Protein AF-A0A7S6MQH7-F1 (afdb_monomer_lite)

Secondary structure (DSSP, 8-state):
-EEEEEEETTTEEEEEEEEEEETTTTEEEEEEEEE------SS-SEEEEETTEEEEEEEEEEETTTEEEEEEEEE-SSS-EEEEEEEEEEEETT--EEE-SEEEETTEE-TTSSEEEEEEPTT--EEEEEEE-S--TT--SEEEEEEEEEETTEEEE--EEEE--

pLDDT: mean 88.02, std 10.54, range [53.62, 97.88]

Structure (mmCIF, N/CA/C/O backbone):
data_AF-A0A7S6MQH7-F1
#
_entry.id   AF-A0A7S6MQH7-F1
#
loop_
_atom_site.group_PDB
_atom_site.id
_atom_site.type_symbol
_atom_site.label_atom_id
_atom_site.label_alt_id
_atom_site.label_comp_id
_atom_site.label_asym_id
_atom_site.label_entity_id
_atom_site.label_seq_id
_atom_site.pdbx_PDB_ins_code
_atom_site.Cartn_x
_atom_site.Cartn_y
_atom_site.Cartn_z
_atom_site.occupancy
_atom_site.B_iso_or_equiv
_atom_site.auth_seq_id
_atom_site.auth_comp_id
_atom_site.auth_asym_id
_atom_site.auth_atom_id
_atom_site.pdbx_PDB_model_num
ATOM 1 N N . MET A 1 1 ? -0.102 -5.856 31.147 1.00 71.25 1 MET A N 1
ATOM 2 C CA . MET A 1 1 ? 0.873 -6.746 30.471 1.00 71.25 1 MET A CA 1
ATOM 3 C C . MET A 1 1 ? 0.626 -6.631 28.983 1.00 71.25 1 MET A C 1
ATOM 5 O O . MET A 1 1 ? -0.539 -6.685 28.615 1.00 71.25 1 MET A O 1
ATOM 9 N N . VAL A 1 2 ? 1.661 -6.436 28.166 1.00 70.75 2 VAL A N 1
ATOM 10 C CA . VAL A 1 2 ? 1.528 -6.413 26.699 1.00 70.75 2 VAL A CA 1
ATOM 11 C C . VAL A 1 2 ? 2.022 -7.749 26.163 1.00 70.75 2 VAL A C 1
ATOM 13 O O . VAL A 1 2 ? 3.112 -8.182 26.538 1.00 70.75 2 VAL A O 1
ATOM 16 N N . ILE A 1 3 ? 1.214 -8.410 25.339 1.00 76.31 3 ILE A N 1
ATOM 17 C CA . ILE A 1 3 ? 1.585 -9.647 24.652 1.00 76.31 3 ILE A CA 1
ATOM 18 C C . ILE A 1 3 ? 1.706 -9.324 23.157 1.00 76.31 3 ILE A C 1
ATOM 20 O O . ILE A 1 3 ? 0.710 -8.882 22.581 1.00 76.31 3 ILE A O 1
ATOM 24 N N . PRO A 1 4 ? 2.886 -9.495 22.538 1.00 63.34 4 PRO A N 1
ATOM 25 C CA . PRO A 1 4 ? 3.040 -9.346 21.096 1.00 63.34 4 PRO A CA 1
ATOM 26 C C . PRO A 1 4 ? 2.543 -10.595 20.353 1.00 63.34 4 PRO A C 1
ATOM 28 O O . PRO A 1 4 ? 2.566 -11.692 20.912 1.00 63.34 4 PRO A O 1
ATOM 31 N N . ASP A 1 5 ? 2.138 -10.431 19.093 1.00 65.62 5 ASP A N 1
ATOM 32 C CA . ASP A 1 5 ? 1.792 -11.518 18.163 1.00 65.62 5 ASP A CA 1
ATOM 33 C C . ASP A 1 5 ? 0.766 -12.524 18.716 1.00 65.62 5 ASP A C 1
ATOM 35 O O . ASP A 1 5 ? 1.011 -13.728 18.832 1.00 65.62 5 ASP A O 1
ATOM 39 N N . VAL A 1 6 ? -0.422 -12.026 19.054 1.00 69.94 6 VAL A N 1
ATOM 40 C CA . VAL A 1 6 ? -1.488 -12.830 19.657 1.00 69.94 6 VAL A CA 1
ATOM 41 C C . VAL A 1 6 ? -2.468 -13.298 18.591 1.00 69.94 6 VAL A C 1
ATOM 43 O O . VAL A 1 6 ? -3.125 -12.483 17.954 1.00 69.94 6 VAL A O 1
ATOM 46 N N . SER A 1 7 ? -2.633 -14.612 18.443 1.00 71.69 7 SER A N 1
ATOM 47 C CA . SER A 1 7 ? -3.770 -15.184 17.718 1.00 71.69 7 SER A CA 1
ATOM 48 C C . SER A 1 7 ? -4.877 -15.519 18.715 1.00 71.69 7 SER A C 1
ATOM 50 O O . SER A 1 7 ? -4.707 -16.367 19.592 1.00 71.69 7 SER A O 1
ATOM 52 N N . VAL A 1 8 ? -6.001 -14.821 18.610 1.00 67.44 8 VAL A N 1
ATOM 53 C CA . VAL A 1 8 ? -7.255 -15.172 19.276 1.00 67.44 8 VAL A CA 1
ATOM 54 C C . VAL A 1 8 ? -8.004 -16.089 18.320 1.00 67.44 8 VAL A C 1
ATOM 56 O O . VAL A 1 8 ? -7.981 -15.831 17.127 1.00 67.44 8 VAL A O 1
ATOM 59 N N . ASP A 1 9 ? -8.598 -17.177 18.822 1.00 67.81 9 ASP A N 1
ATOM 60 C CA . ASP A 1 9 ? -9.430 -18.147 18.076 1.00 67.81 9 ASP A CA 1
ATOM 61 C C . ASP A 1 9 ? -8.802 -18.865 16.857 1.00 67.81 9 ASP A C 1
ATOM 63 O O . ASP A 1 9 ? -9.440 -19.733 16.262 1.00 67.81 9 ASP A O 1
ATOM 67 N N . GLY A 1 10 ? -7.541 -18.576 16.527 1.00 58.47 10 GLY A N 1
ATOM 68 C CA . GLY A 1 10 ? -6.834 -19.143 15.377 1.00 58.47 10 GLY A CA 1
ATOM 69 C C . GLY A 1 10 ? -7.092 -18.410 14.057 1.00 58.47 10 GLY A C 1
ATOM 70 O O . GLY A 1 10 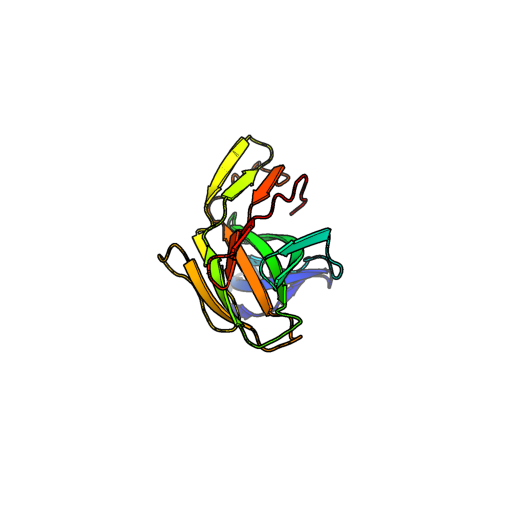? -6.473 -18.760 13.052 1.00 58.47 10 GLY A O 1
ATOM 71 N N . THR A 1 11 ? -7.964 -17.397 14.039 1.00 53.62 11 THR A N 1
ATOM 72 C CA . THR A 1 11 ? -8.271 -16.588 12.848 1.00 53.62 11 THR A CA 1
ATOM 73 C C . THR A 1 11 ? -8.060 -15.094 13.074 1.00 53.62 11 THR A C 1
ATOM 75 O O . THR A 1 11 ? -7.663 -14.391 12.144 1.00 53.62 11 THR A O 1
ATOM 78 N N . THR A 1 12 ? -8.225 -14.611 14.306 1.00 61.62 12 THR A N 1
ATOM 79 C CA . THR A 1 12 ? -8.053 -13.196 14.643 1.00 61.62 12 THR A CA 1
ATOM 80 C C . THR A 1 12 ? -6.640 -12.938 15.161 1.00 61.62 12 THR A C 1
ATOM 82 O O . THR A 1 12 ? -6.280 -13.375 16.251 1.00 61.62 12 THR A O 1
ATOM 85 N N . ASN A 1 13 ? -5.816 -12.211 14.407 1.00 70.75 13 ASN A N 1
ATOM 86 C CA . ASN A 1 13 ? -4.435 -11.925 14.803 1.00 70.75 13 ASN A CA 1
ATOM 87 C C . ASN A 1 13 ? -4.275 -10.476 15.264 1.00 70.75 13 ASN A C 1
ATOM 89 O O . ASN A 1 13 ? -4.754 -9.553 14.611 1.00 70.75 13 ASN A O 1
ATOM 93 N N . TYR A 1 14 ? -3.540 -10.283 16.352 1.00 71.50 14 TYR A N 1
ATOM 94 C CA . TYR A 1 14 ? -3.186 -8.997 16.934 1.00 71.50 14 TYR A CA 1
ATOM 95 C C . TYR A 1 14 ? -1.666 -8.851 16.974 1.00 71.50 14 TYR A C 1
ATOM 97 O O . TYR A 1 14 ? -0.953 -9.765 17.382 1.00 71.50 14 TYR A O 1
ATOM 105 N N . GLU A 1 15 ? -1.165 -7.702 16.536 1.00 71.50 15 GLU A N 1
ATOM 106 C CA . GLU A 1 15 ? 0.237 -7.321 16.669 1.00 71.50 15 GLU A CA 1
ATOM 107 C C . GLU A 1 15 ? 0.595 -7.149 18.145 1.00 71.50 15 GLU A C 1
ATOM 109 O O . GLU A 1 15 ? 1.647 -7.604 18.594 1.00 71.50 15 GLU A O 1
ATOM 114 N N . SER A 1 16 ? -0.320 -6.570 18.927 1.00 73.12 16 SER A N 1
ATOM 115 C CA . SER A 1 16 ? -0.183 -6.490 20.375 1.00 73.12 16 SER A CA 1
ATOM 116 C C . SER A 1 16 ? -1.538 -6.526 21.079 1.00 73.12 16 SER A C 1
ATOM 118 O O . SER A 1 16 ? -2.541 -6.042 20.556 1.00 73.12 16 SER A O 1
ATOM 120 N N . VAL A 1 17 ? -1.576 -7.106 22.279 1.00 77.50 17 VAL A N 1
ATOM 121 C CA . VAL A 1 17 ? -2.739 -7.067 23.176 1.00 77.50 17 VAL A CA 1
ATOM 122 C C . VAL A 1 17 ? -2.284 -6.617 24.555 1.00 77.50 17 VAL A C 1
ATOM 124 O O . VAL A 1 17 ? -1.418 -7.241 25.175 1.00 77.50 17 VAL A O 1
ATOM 127 N N . THR A 1 18 ? -2.893 -5.553 25.067 1.00 82.38 18 THR A N 1
ATOM 128 C CA . THR A 1 18 ? -2.700 -5.085 26.437 1.00 82.38 18 THR A CA 1
ATOM 129 C C . THR A 1 18 ? -3.784 -5.670 27.329 1.00 82.38 18 THR A C 1
ATOM 131 O O . THR A 1 18 ? -4.970 -5.402 27.158 1.00 82.38 18 THR A O 1
ATOM 134 N N . LEU A 1 19 ? -3.372 -6.450 28.327 1.00 85.56 19 LEU A N 1
ATOM 135 C CA . LEU A 1 19 ? -4.261 -7.065 29.311 1.00 85.56 19 LEU A CA 1
ATOM 136 C C . LEU A 1 19 ? -4.138 -6.398 30.685 1.00 85.56 19 LEU A C 1
ATOM 138 O O . LEU A 1 19 ? -3.028 -6.087 31.145 1.00 85.56 19 LEU A O 1
ATOM 142 N N . GLN A 1 20 ? -5.274 -6.275 31.370 1.00 89.19 20 GLN A N 1
ATOM 143 C CA . GLN A 1 20 ? -5.383 -5.920 32.783 1.00 89.19 20 GLN A CA 1
ATOM 144 C C . GLN A 1 20 ? -5.872 -7.121 33.587 1.00 89.19 20 GLN A C 1
ATOM 146 O O . GLN A 1 20 ? -6.887 -7.722 33.252 1.00 89.19 20 GLN A O 1
ATOM 151 N N . LEU A 1 21 ? -5.168 -7.455 34.669 1.00 88.00 21 LEU A N 1
ATOM 152 C CA . LEU A 1 21 ? -5.648 -8.425 35.649 1.00 88.00 21 LEU A CA 1
ATOM 153 C C . LEU A 1 21 ? -6.499 -7.700 36.692 1.00 88.00 21 LEU A C 1
ATOM 155 O O . LEU A 1 21 ? -6.000 -6.832 37.411 1.00 88.00 21 LEU A O 1
ATOM 159 N N . ASN A 1 22 ? -7.764 -8.084 36.810 1.00 86.88 22 ASN A N 1
ATOM 160 C CA . ASN A 1 22 ? -8.588 -7.700 37.942 1.00 86.88 22 ASN A CA 1
ATOM 161 C C . ASN A 1 22 ? -8.266 -8.621 39.126 1.00 86.88 22 ASN A C 1
ATOM 163 O O . ASN A 1 22 ? -8.677 -9.778 39.163 1.00 86.88 22 ASN A O 1
ATOM 167 N N . LEU A 1 23 ? -7.535 -8.100 40.112 1.00 86.44 23 LEU A N 1
ATOM 168 C CA . LEU A 1 23 ? -7.111 -8.866 41.290 1.00 86.44 23 LEU A CA 1
ATOM 169 C C . LEU A 1 23 ? -8.274 -9.296 42.197 1.00 86.44 23 LEU A C 1
ATOM 171 O O . LEU A 1 23 ? -8.121 -10.251 42.951 1.00 86.44 23 LEU A O 1
ATOM 175 N N . ALA A 1 24 ? -9.426 -8.623 42.130 1.00 88.56 24 ALA A N 1
ATOM 176 C CA . ALA A 1 24 ? -10.589 -8.976 42.939 1.00 88.56 24 ALA A CA 1
ATOM 177 C C . ALA A 1 24 ? -11.335 -10.197 42.382 1.00 88.56 24 ALA A C 1
ATOM 179 O O . ALA A 1 24 ? -11.910 -10.966 43.146 1.00 88.56 24 ALA A O 1
ATOM 180 N N . THR A 1 25 ? -11.331 -10.378 41.059 1.00 91.31 25 THR A N 1
ATOM 181 C CA . THR A 1 25 ? -12.062 -11.466 40.388 1.00 91.31 25 THR A CA 1
ATOM 182 C C . THR A 1 25 ? -11.153 -12.540 39.798 1.00 91.31 25 THR A C 1
ATOM 184 O O . THR A 1 25 ? -11.639 -13.589 39.389 1.00 91.31 25 THR A O 1
ATOM 187 N N . GLY A 1 26 ? -9.845 -12.285 39.717 1.00 86.56 26 GLY A N 1
ATOM 188 C CA . GLY A 1 26 ? -8.890 -13.147 39.020 1.00 86.56 26 GLY A CA 1
ATOM 189 C C . GLY A 1 26 ? -9.068 -13.161 37.498 1.00 86.56 26 GLY A C 1
ATOM 190 O O . GLY A 1 26 ? -8.450 -13.982 36.825 1.00 86.56 26 GLY A O 1
ATOM 191 N N . ALA A 1 27 ? -9.908 -12.282 36.944 1.00 88.44 27 ALA A N 1
ATOM 192 C CA . ALA A 1 27 ? -10.194 -12.231 35.515 1.00 88.44 27 ALA A CA 1
ATOM 193 C C . ALA A 1 27 ? -9.245 -11.273 34.781 1.00 88.44 27 ALA A C 1
ATOM 195 O O . ALA A 1 27 ? -8.914 -10.200 35.291 1.00 88.44 27 ALA A O 1
ATOM 196 N N . PHE A 1 28 ? -8.859 -11.635 33.558 1.00 84.56 28 PHE A N 1
ATOM 197 C CA . PHE A 1 28 ? -8.179 -10.729 32.634 1.00 84.56 28 PHE A CA 1
ATOM 198 C C . PHE A 1 28 ? -9.200 -9.994 31.762 1.00 84.56 28 PHE A C 1
ATOM 200 O O . PHE A 1 28 ? -10.138 -10.607 31.254 1.00 84.56 28 PHE A O 1
ATOM 207 N N . SER A 1 29 ? -8.993 -8.697 31.551 1.00 86.25 29 SER A N 1
ATOM 208 C CA . SER A 1 29 ? -9.699 -7.899 30.547 1.00 86.25 29 SER A CA 1
ATOM 209 C C . SER A 1 29 ? -8.718 -7.343 29.522 1.00 86.25 29 SER A C 1
ATOM 211 O O . SER A 1 29 ? -7.574 -7.019 29.851 1.00 86.25 29 SER A O 1
ATOM 213 N N . ILE A 1 30 ? -9.172 -7.220 28.277 1.00 83.75 30 ILE A N 1
ATOM 214 C CA . ILE A 1 30 ? -8.433 -6.525 27.223 1.00 83.75 30 ILE A CA 1
ATOM 215 C C . ILE A 1 30 ? -8.620 -5.024 27.452 1.00 83.75 30 ILE A C 1
ATOM 217 O O . ILE A 1 30 ? -9.748 -4.538 27.477 1.00 83.75 30 ILE A O 1
ATOM 221 N N . LEU A 1 31 ? -7.517 -4.316 27.678 1.00 80.50 31 LEU A N 1
ATOM 222 C CA . LEU A 1 31 ? -7.474 -2.853 27.726 1.00 80.50 31 LEU A CA 1
ATOM 223 C C . LEU A 1 31 ? -7.387 -2.272 26.321 1.00 80.50 31 LEU A C 1
ATOM 225 O O . LEU A 1 31 ? -8.052 -1.290 26.021 1.00 80.50 31 LEU A O 1
ATOM 229 N N . ASP A 1 32 ? -6.537 -2.881 25.500 1.00 72.62 32 ASP A N 1
ATOM 230 C CA . ASP A 1 32 ? -6.263 -2.448 24.140 1.00 72.62 32 ASP A CA 1
ATOM 231 C C . ASP A 1 32 ? -5.784 -3.640 23.309 1.00 72.62 32 ASP A C 1
ATOM 233 O O . ASP A 1 32 ? -5.190 -4.579 23.850 1.00 72.62 32 ASP A O 1
ATOM 237 N N . ALA A 1 33 ? -6.054 -3.618 22.012 1.00 69.19 33 ALA A N 1
ATOM 238 C CA . ALA A 1 33 ? -5.614 -4.651 21.092 1.00 69.19 33 ALA A CA 1
ATOM 239 C C . ALA A 1 33 ? -5.395 -4.046 19.706 1.00 69.19 33 ALA A C 1
ATOM 241 O O . ALA A 1 33 ? -6.319 -3.503 19.106 1.00 69.19 33 ALA A O 1
ATOM 242 N N . THR A 1 34 ? -4.179 -4.183 19.185 1.00 65.56 34 THR A N 1
ATOM 243 C CA . THR A 1 34 ? -3.799 -3.746 17.841 1.00 65.56 34 THR A CA 1
ATOM 244 C C . THR A 1 34 ? -3.934 -4.939 16.900 1.00 65.56 34 THR A C 1
ATOM 246 O O . THR A 1 34 ? -3.134 -5.867 17.017 1.00 65.56 34 THR A O 1
ATOM 249 N N . PRO A 1 35 ? -4.940 -5.000 16.009 1.00 65.12 35 PRO A N 1
ATOM 250 C CA . PRO A 1 35 ? -5.029 -6.033 14.985 1.00 65.12 35 PRO A CA 1
ATOM 251 C C . PRO A 1 35 ? -3.744 -6.078 14.167 1.00 65.12 35 PRO A C 1
ATOM 253 O O . PRO A 1 35 ? -3.191 -5.042 13.806 1.00 65.12 35 PRO A O 1
ATOM 256 N N . LYS A 1 36 ? -3.270 -7.286 13.885 1.00 62.69 36 LYS A N 1
ATOM 257 C CA . LYS A 1 36 ? -2.126 -7.510 13.013 1.00 62.69 36 LYS A CA 1
ATOM 258 C C . LYS A 1 36 ? -2.597 -7.337 11.573 1.00 62.69 36 LYS A C 1
ATOM 260 O O . LYS A 1 36 ? -3.597 -7.951 11.200 1.00 62.69 36 LYS A O 1
ATOM 265 N N . ASP A 1 37 ? -1.853 -6.585 10.762 1.00 62.16 37 ASP A N 1
ATOM 266 C CA . ASP A 1 37 ? -2.024 -6.507 9.301 1.00 62.16 37 ASP A CA 1
ATOM 267 C C . ASP A 1 37 ? -1.992 -7.927 8.693 1.00 62.16 37 ASP A C 1
ATOM 269 O O . ASP A 1 37 ? -0.915 -8.454 8.407 1.00 62.16 37 ASP A O 1
ATOM 273 N N . THR A 1 38 ? -3.131 -8.618 8.562 1.00 57.94 38 THR A N 1
ATOM 274 C CA . THR A 1 38 ? -3.120 -10.079 8.305 1.00 57.94 38 THR A CA 1
ATOM 275 C C . THR A 1 38 ? -3.950 -10.587 7.139 1.00 57.94 38 THR A C 1
ATOM 277 O O . THR A 1 38 ? -4.111 -11.797 7.012 1.00 57.94 38 THR A O 1
ATOM 280 N N . SER A 1 39 ? -4.390 -9.751 6.200 1.00 68.06 39 SER A N 1
ATOM 281 C CA . SER A 1 39 ? -5.030 -10.305 4.993 1.00 68.06 39 SER A CA 1
ATOM 282 C C . SER A 1 39 ? -4.735 -9.554 3.702 1.00 68.06 39 SER A C 1
ATOM 284 O O . SER A 1 39 ? -5.610 -9.347 2.868 1.00 68.06 39 SER A O 1
ATOM 286 N N . PHE A 1 40 ? -3.463 -9.225 3.463 1.00 86.81 40 PHE A N 1
ATOM 287 C CA . PHE A 1 40 ? -3.068 -8.934 2.086 1.00 86.81 40 PHE A CA 1
ATOM 288 C C . PHE A 1 40 ? -3.225 -10.188 1.226 1.00 86.81 40 PHE A C 1
ATOM 290 O O . PHE A 1 40 ? -2.852 -11.295 1.623 1.00 86.81 40 PHE A O 1
ATOM 297 N N . SER A 1 41 ? -3.764 -10.006 0.027 1.00 87.81 41 SER A N 1
ATOM 298 C CA . SER A 1 41 ? -3.943 -11.082 -0.934 1.00 87.81 41 SER A CA 1
ATOM 299 C C . SER A 1 41 ? -2.587 -11.722 -1.275 1.00 87.81 41 SER A C 1
ATOM 301 O O . SER A 1 41 ? -1.631 -11.006 -1.599 1.00 87.81 41 SER A O 1
ATOM 303 N N . PRO A 1 42 ? -2.470 -13.066 -1.273 1.00 86.75 42 PRO A N 1
ATOM 304 C CA . PRO A 1 42 ? -1.232 -13.744 -1.663 1.00 86.75 42 PRO A CA 1
ATOM 305 C C . PRO A 1 42 ? -0.917 -13.541 -3.153 1.00 86.75 42 PRO A C 1
ATOM 307 O O . PRO A 1 42 ? 0.239 -13.626 -3.568 1.00 86.75 42 PRO A O 1
ATOM 310 N N . THR A 1 43 ? -1.937 -13.235 -3.956 1.00 91.31 43 THR A N 1
ATOM 311 C CA . THR A 1 43 ? -1.833 -12.913 -5.381 1.00 91.31 43 THR A CA 1
ATOM 312 C C . THR A 1 43 ? -2.005 -11.418 -5.622 1.00 91.31 43 THR A C 1
ATOM 314 O O . THR A 1 43 ? -2.768 -10.755 -4.920 1.00 91.31 43 THR A O 1
ATOM 317 N N . ALA A 1 44 ? -1.340 -10.885 -6.646 1.00 95.19 44 ALA A N 1
ATOM 318 C CA . ALA A 1 44 ? -1.545 -9.503 -7.062 1.00 95.19 44 ALA A CA 1
ATOM 319 C C . ALA A 1 44 ? -3.007 -9.287 -7.501 1.00 95.19 44 ALA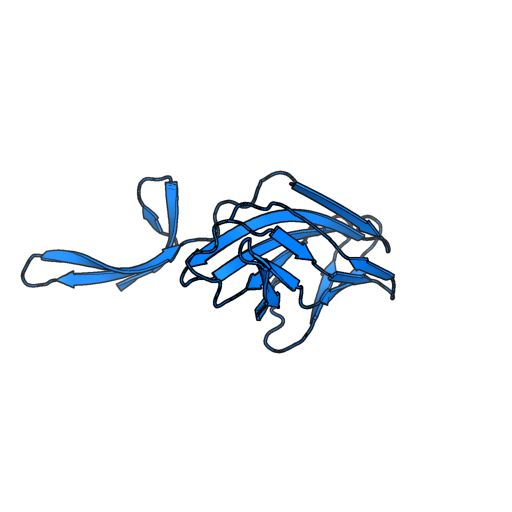 A C 1
ATOM 321 O O . ALA A 1 44 ? -3.506 -10.001 -8.369 1.00 95.19 44 ALA A O 1
ATOM 322 N N . LEU A 1 45 ? -3.679 -8.304 -6.903 1.00 94.94 45 LEU A N 1
ATOM 323 C CA . LEU A 1 45 ? -5.024 -7.849 -7.276 1.00 94.94 45 LEU A CA 1
ATOM 324 C C . LEU A 1 45 ? -4.989 -6.896 -8.477 1.00 94.94 45 LEU A C 1
ATOM 326 O O . LEU A 1 45 ? -5.976 -6.728 -9.189 1.00 94.94 45 LEU A O 1
ATOM 330 N N . GLY A 1 46 ? -3.837 -6.276 -8.714 1.00 95.25 46 GLY A N 1
ATOM 331 C CA . GLY A 1 46 ? -3.568 -5.460 -9.884 1.00 95.25 46 GLY A CA 1
ATOM 332 C C . GLY A 1 46 ? -2.071 -5.255 -10.048 1.00 95.25 46 GLY A C 1
ATOM 333 O O . GLY A 1 46 ? -1.308 -5.390 -9.095 1.00 95.25 46 GLY A O 1
ATOM 334 N N . THR A 1 47 ? -1.649 -4.909 -11.258 1.00 95.50 47 THR A N 1
ATOM 335 C CA . THR A 1 47 ? -0.237 -4.690 -11.576 1.00 95.50 47 THR A CA 1
ATOM 336 C C . THR A 1 47 ? -0.089 -3.419 -12.394 1.00 95.50 47 THR A C 1
ATOM 338 O O . THR A 1 47 ? -0.876 -3.155 -13.302 1.00 95.50 47 THR A O 1
ATOM 341 N N . MET A 1 48 ? 0.961 -2.660 -12.107 1.00 93.88 48 MET A N 1
ATOM 342 C CA . MET A 1 48 ? 1.413 -1.530 -12.912 1.00 93.88 48 MET A CA 1
ATOM 343 C C . MET A 1 48 ? 2.897 -1.709 -13.236 1.00 93.88 48 MET A C 1
ATOM 345 O O . MET A 1 48 ? 3.691 -2.089 -12.379 1.00 93.88 48 MET A O 1
ATOM 349 N N . SER A 1 49 ? 3.274 -1.441 -14.483 1.00 91.56 49 SER A N 1
ATOM 350 C CA . SER A 1 49 ? 4.650 -1.599 -14.956 1.00 91.56 49 SER A CA 1
ATOM 351 C C . SER A 1 49 ? 5.006 -0.441 -15.871 1.00 91.56 49 SER A C 1
ATOM 353 O O . SER A 1 49 ? 4.388 -0.264 -16.918 1.00 91.56 49 SER A O 1
ATOM 355 N N . ALA A 1 50 ? 6.010 0.339 -15.492 1.00 87.69 50 ALA A N 1
ATOM 356 C CA . ALA A 1 50 ? 6.600 1.374 -16.332 1.00 87.69 50 ALA A CA 1
ATOM 357 C C . ALA A 1 50 ? 8.002 1.713 -15.815 1.00 87.69 50 ALA A C 1
ATOM 359 O O . ALA A 1 50 ? 8.388 1.316 -14.718 1.00 87.69 50 ALA A O 1
ATOM 360 N N . GLY A 1 51 ? 8.806 2.404 -16.626 1.00 82.38 51 GLY A N 1
ATOM 361 C CA . GLY A 1 51 ? 10.113 2.909 -16.186 1.00 82.38 51 GLY A CA 1
ATOM 362 C C . GLY A 1 51 ? 11.143 1.840 -15.796 1.00 82.38 51 GLY A C 1
ATOM 363 O O . GLY A 1 51 ? 12.164 2.182 -15.212 1.00 82.38 51 GLY A O 1
ATOM 364 N N . GLY A 1 52 ? 10.903 0.563 -16.115 1.00 90.44 52 GLY A N 1
ATOM 365 C CA . GLY A 1 52 ? 11.780 -0.548 -15.737 1.00 90.44 52 GLY A CA 1
ATOM 366 C C . GLY A 1 52 ? 11.496 -1.152 -14.361 1.00 90.44 52 GLY A C 1
ATOM 367 O O . GLY A 1 52 ? 12.312 -1.943 -13.900 1.00 90.44 52 GLY A O 1
ATOM 368 N N . ILE A 1 53 ? 10.362 -0.821 -13.735 1.00 94.25 53 ILE A N 1
ATOM 369 C CA . ILE A 1 53 ? 9.854 -1.492 -12.532 1.00 94.25 53 ILE A CA 1
ATOM 370 C C . ILE A 1 53 ? 8.499 -2.138 -12.809 1.00 94.25 53 ILE A C 1
ATOM 372 O O . ILE A 1 53 ? 7.745 -1.698 -13.682 1.00 94.25 53 ILE A O 1
ATOM 376 N N . LYS A 1 54 ? 8.193 -3.172 -12.034 1.00 95.44 54 LYS A N 1
ATOM 377 C CA . LYS A 1 54 ? 6.865 -3.765 -11.914 1.00 95.44 54 LYS A CA 1
ATOM 378 C C . LYS A 1 54 ? 6.411 -3.601 -10.469 1.00 95.44 54 LYS A C 1
ATOM 380 O O . LYS A 1 54 ? 7.184 -3.850 -9.548 1.00 95.44 54 LYS A O 1
ATOM 385 N N . VAL A 1 55 ? 5.168 -3.184 -10.287 1.00 96.94 55 VAL A N 1
ATOM 386 C CA . VAL A 1 55 ? 4.535 -3.002 -8.985 1.00 96.94 55 VAL A CA 1
ATOM 387 C C . VAL A 1 55 ? 3.253 -3.819 -8.967 1.00 96.94 55 VAL A C 1
ATOM 389 O O . VAL A 1 55 ? 2.335 -3.569 -9.748 1.00 96.94 55 VAL A O 1
ATOM 392 N N . ASP A 1 56 ? 3.209 -4.797 -8.077 1.00 97.50 56 ASP A N 1
ATOM 393 C CA . ASP A 1 56 ? 2.043 -5.630 -7.819 1.00 97.50 56 ASP A CA 1
ATOM 394 C C . ASP A 1 56 ? 1.306 -5.098 -6.588 1.00 97.50 56 ASP A C 1
ATOM 396 O O . ASP A 1 56 ? 1.905 -4.903 -5.536 1.00 97.50 56 ASP A O 1
ATOM 400 N N . PHE A 1 57 ? 0.009 -4.840 -6.702 1.00 97.56 57 PHE A N 1
ATOM 401 C CA . PHE A 1 57 ? -0.842 -4.427 -5.590 1.00 97.56 57 PHE A CA 1
ATOM 402 C C . PHE A 1 57 ? -1.472 -5.648 -4.924 1.00 97.56 57 PHE A C 1
ATOM 404 O O . PHE A 1 57 ? -2.053 -6.492 -5.603 1.00 97.56 57 PHE A O 1
ATOM 411 N N . HIS A 1 58 ? -1.374 -5.732 -3.599 1.00 96.38 58 HIS A N 1
ATOM 412 C CA . HIS A 1 58 ? -1.794 -6.892 -2.808 1.00 96.38 58 HIS A CA 1
ATOM 413 C C . HIS A 1 58 ? -2.994 -6.614 -1.893 1.00 96.38 58 HIS A C 1
ATOM 415 O O . HIS A 1 58 ? -3.367 -7.472 -1.098 1.00 96.38 58 HIS A O 1
ATOM 421 N N . GLY A 1 59 ? -3.633 -5.452 -2.022 1.00 95.19 59 GLY A N 1
ATOM 422 C CA . GLY A 1 59 ? -4.797 -5.082 -1.219 1.00 95.19 59 GLY A CA 1
ATOM 423 C C . GLY A 1 59 ? -4.475 -4.066 -0.134 1.00 95.19 59 GLY A C 1
ATOM 424 O O . GLY A 1 59 ? -3.323 -3.660 0.054 1.00 95.19 59 GLY A O 1
ATOM 425 N N . CYS A 1 60 ? -5.527 -3.653 0.558 1.00 94.44 60 CYS A N 1
ATOM 426 C CA . CYS A 1 60 ? -5.443 -2.848 1.762 1.00 94.44 60 CYS A CA 1
ATOM 427 C C . CYS A 1 60 ? -6.044 -3.643 2.923 1.00 94.44 60 CYS A C 1
ATOM 429 O O . CYS A 1 60 ? -6.845 -4.544 2.696 1.00 94.44 60 CYS A O 1
ATOM 431 N N . ALA A 1 61 ? -5.626 -3.344 4.143 1.00 91.25 61 ALA A N 1
ATOM 432 C CA . ALA A 1 61 ? -6.148 -3.962 5.350 1.00 91.25 61 ALA A CA 1
ATOM 433 C C . ALA A 1 61 ? -6.292 -2.896 6.433 1.00 91.25 61 ALA A C 1
ATOM 435 O O . ALA A 1 61 ? -5.438 -2.012 6.550 1.00 91.25 61 ALA A O 1
ATOM 436 N N . ARG A 1 62 ? -7.362 -2.979 7.224 1.00 86.44 62 ARG A N 1
ATOM 437 C CA . ARG A 1 62 ? -7.515 -2.158 8.424 1.00 86.44 62 ARG A CA 1
ATOM 438 C C . ARG A 1 62 ? -6.538 -2.617 9.507 1.00 86.44 62 ARG A C 1
ATOM 440 O O . ARG A 1 62 ? -6.670 -3.720 10.040 1.00 86.44 62 ARG A O 1
ATOM 447 N N . SER A 1 63 ? -5.602 -1.751 9.868 1.00 71.31 63 SER A N 1
ATOM 448 C CA . SER A 1 63 ? -4.836 -1.857 11.107 1.00 71.31 63 SER A CA 1
ATOM 449 C C . SER A 1 63 ? -5.604 -1.171 12.244 1.00 71.31 63 SER A C 1
ATOM 451 O O . SER A 1 63 ? -6.583 -0.445 12.037 1.00 71.31 63 SER A O 1
ATOM 453 N N . GLY A 1 64 ? -5.237 -1.464 13.493 1.00 66.00 64 GLY A N 1
ATOM 454 C CA . GLY A 1 64 ? -5.899 -0.878 14.664 1.00 66.00 64 GLY A CA 1
ATOM 455 C C . GLY A 1 64 ? -5.968 0.647 14.619 1.00 66.00 64 GLY A C 1
ATOM 456 O O . GLY A 1 64 ? -5.174 1.296 13.954 1.00 66.00 64 GLY A O 1
ATOM 457 N N . HIS A 1 65 ? -6.920 1.222 15.358 1.00 74.94 65 HIS A N 1
ATOM 458 C CA . HIS A 1 65 ? -7.055 2.677 15.534 1.00 74.94 65 HIS A CA 1
ATOM 459 C C . HIS A 1 65 ? -7.410 3.451 14.248 1.00 74.94 65 HIS A C 1
ATOM 461 O O . HIS A 1 65 ? -6.886 4.532 14.009 1.00 74.94 65 HIS A O 1
ATOM 467 N N . ASN A 1 66 ? -8.353 2.936 13.447 1.00 84.19 66 ASN A N 1
ATOM 468 C CA . ASN A 1 66 ? -8.817 3.586 12.205 1.00 84.19 66 ASN A CA 1
ATOM 469 C C . ASN A 1 66 ? -7.693 3.851 11.196 1.00 84.19 66 ASN A C 1
ATOM 471 O O . ASN A 1 66 ? -7.736 4.829 10.450 1.00 84.19 66 ASN A O 1
ATOM 475 N N . GLN A 1 67 ? -6.709 2.963 11.171 1.00 90.38 67 GLN A N 1
ATOM 476 C CA . GLN A 1 67 ? -5.621 3.010 10.222 1.00 90.38 67 GLN A CA 1
ATOM 477 C C . GLN A 1 67 ? -5.882 2.002 9.095 1.00 90.38 67 GLN A C 1
ATOM 479 O O . GLN A 1 67 ? -6.497 0.953 9.299 1.00 90.38 67 GLN A O 1
ATOM 484 N N . ILE A 1 68 ? -5.458 2.336 7.882 1.00 92.38 68 ILE A N 1
ATOM 485 C CA . ILE A 1 68 ? -5.421 1.411 6.749 1.00 92.38 68 ILE A CA 1
ATOM 486 C C . ILE A 1 68 ? -3.992 1.318 6.248 1.00 92.38 68 ILE A C 1
ATOM 488 O O . ILE A 1 68 ? -3.345 2.334 5.996 1.00 92.38 68 ILE A O 1
ATOM 492 N N . THR A 1 69 ? -3.546 0.094 6.000 1.00 94.19 69 THR A N 1
ATOM 493 C CA . THR A 1 69 ? -2.290 -0.189 5.315 1.00 94.19 69 THR A CA 1
ATOM 494 C C . THR A 1 69 ? -2.591 -0.756 3.936 1.00 94.19 69 THR A C 1
ATOM 496 O O . THR A 1 69 ? -3.303 -1.747 3.820 1.00 94.19 69 THR A O 1
ATOM 499 N N . CYS A 1 70 ? -2.027 -0.177 2.877 1.00 95.69 70 CYS A N 1
ATOM 500 C CA . CYS A 1 70 ? -2.081 -0.723 1.519 1.00 95.69 70 CYS A CA 1
ATOM 501 C C . CYS A 1 70 ? -0.719 -1.296 1.120 1.00 95.69 70 CYS A C 1
ATOM 503 O O . CYS A 1 70 ? 0.291 -0.590 1.164 1.00 95.69 70 CYS A O 1
ATOM 505 N N . LEU A 1 71 ? -0.687 -2.565 0.701 1.00 96.06 71 LEU A N 1
ATOM 506 C CA . LEU A 1 71 ? 0.546 -3.268 0.347 1.00 96.06 71 LEU A CA 1
ATOM 507 C C . LEU A 1 71 ? 0.762 -3.305 -1.165 1.00 96.06 71 LEU A C 1
ATOM 509 O O . LEU A 1 71 ? -0.092 -3.743 -1.941 1.00 96.06 71 LEU A O 1
ATOM 513 N N . THR A 1 72 ? 1.974 -2.946 -1.569 1.00 97.50 72 THR A N 1
ATOM 514 C CA . THR A 1 72 ? 2.496 -3.207 -2.909 1.00 97.50 72 THR A CA 1
ATOM 515 C C . THR A 1 72 ? 3.796 -4.004 -2.838 1.00 97.50 72 THR A C 1
ATOM 517 O O . THR A 1 72 ? 4.531 -3.928 -1.855 1.00 97.50 72 THR A O 1
ATOM 520 N N . LYS A 1 73 ? 4.093 -4.774 -3.884 1.00 97.38 73 LYS A N 1
ATOM 521 C CA . LYS A 1 73 ? 5.375 -5.446 -4.089 1.00 97.38 73 LYS A CA 1
ATOM 522 C C . LYS A 1 73 ? 6.042 -4.877 -5.324 1.00 97.38 73 LYS A C 1
ATOM 524 O O . LYS A 1 73 ? 5.531 -5.007 -6.434 1.00 97.38 73 LYS A O 1
ATOM 529 N N . VAL A 1 74 ? 7.182 -4.233 -5.122 1.00 96.88 74 VAL A N 1
ATOM 530 C CA . VAL A 1 74 ? 7.950 -3.570 -6.174 1.00 96.88 74 VAL A CA 1
ATOM 531 C C . VAL A 1 74 ? 9.127 -4.450 -6.559 1.00 96.88 74 VAL A C 1
ATOM 533 O O . VAL A 1 74 ? 9.897 -4.866 -5.700 1.00 96.88 74 VAL A O 1
ATOM 536 N N . VAL A 1 75 ? 9.301 -4.711 -7.850 1.00 96.00 75 VAL A N 1
ATOM 537 C CA . VAL A 1 75 ? 10.455 -5.441 -8.375 1.00 96.00 75 VAL A CA 1
ATOM 538 C C . VAL A 1 75 ? 11.086 -4.676 -9.532 1.00 96.00 75 VAL A C 1
ATOM 540 O O . VAL A 1 75 ? 10.396 -4.168 -10.420 1.00 96.00 75 VAL A O 1
ATOM 543 N N . SER A 1 76 ? 12.417 -4.616 -9.53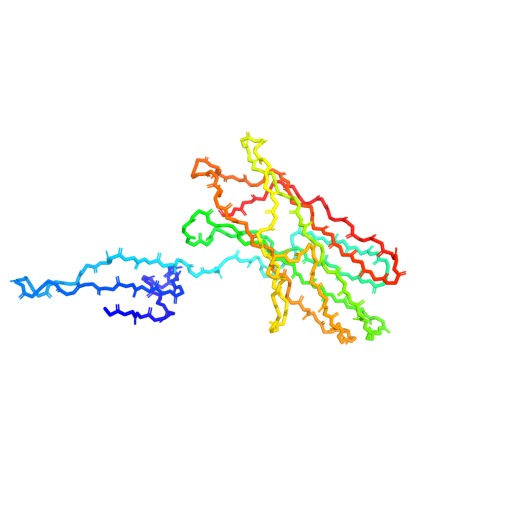5 1.00 95.50 76 SER A N 1
ATOM 544 C CA . SER A 1 76 ? 13.206 -4.173 -10.684 1.00 95.50 76 SER A CA 1
ATOM 545 C C . SER A 1 76 ? 13.709 -5.414 -11.433 1.00 95.50 76 SER A C 1
ATOM 547 O O . SER A 1 76 ? 14.662 -6.051 -10.985 1.00 95.50 76 SER A O 1
ATOM 549 N N . PRO A 1 77 ? 13.070 -5.842 -12.536 1.00 93.81 77 PRO A N 1
ATOM 550 C CA . PRO A 1 77 ? 13.383 -7.125 -13.176 1.00 93.81 77 PRO A CA 1
ATOM 551 C C . PRO A 1 77 ? 14.764 -7.174 -13.846 1.00 93.81 77 PRO A C 1
ATOM 553 O O . PRO A 1 77 ? 15.361 -8.243 -13.956 1.00 93.81 77 PRO A O 1
ATOM 556 N N . ASN A 1 78 ? 15.279 -6.030 -14.304 1.00 92.56 78 ASN A N 1
ATOM 557 C CA . ASN A 1 78 ? 16.396 -6.006 -15.255 1.00 92.56 78 ASN A CA 1
ATOM 558 C C . ASN A 1 78 ? 17.736 -5.562 -14.657 1.00 92.56 78 ASN A C 1
ATOM 560 O O . ASN A 1 78 ? 18.762 -5.742 -15.305 1.00 92.56 78 ASN A O 1
ATOM 564 N N . LYS A 1 79 ? 17.731 -4.925 -13.480 1.00 93.75 79 LYS A N 1
ATOM 565 C CA . LYS A 1 79 ? 18.934 -4.403 -12.818 1.00 93.75 79 LYS A CA 1
ATOM 566 C C . LYS A 1 79 ? 18.637 -3.945 -11.398 1.00 93.75 79 LYS A C 1
ATOM 568 O O . LYS A 1 79 ? 17.479 -3.695 -11.064 1.00 93.75 79 LYS A O 1
ATOM 573 N N . ASP A 1 80 ? 19.687 -3.704 -10.634 1.00 94.38 80 ASP A N 1
ATOM 574 C CA . ASP A 1 80 ? 19.583 -2.951 -9.392 1.00 94.38 80 ASP A CA 1
ATOM 575 C C . ASP A 1 80 ? 19.167 -1.501 -9.681 1.00 94.38 80 ASP A C 1
ATOM 577 O O . ASP A 1 80 ? 19.575 -0.894 -10.682 1.00 94.38 80 ASP A O 1
ATOM 581 N N . ALA A 1 81 ? 18.308 -0.946 -8.830 1.00 93.06 81 ALA A N 1
ATOM 582 C CA . ALA A 1 81 ? 17.668 0.336 -9.090 1.00 93.06 81 ALA A CA 1
ATOM 583 C C . ALA A 1 81 ? 17.343 1.098 -7.801 1.00 93.06 81 ALA A C 1
ATOM 585 O O . ALA A 1 81 ? 16.732 0.553 -6.887 1.00 93.06 81 ALA A O 1
ATOM 586 N N . GLY A 1 82 ? 17.693 2.386 -7.755 1.00 93.94 82 GLY A N 1
ATOM 587 C CA . GLY A 1 82 ? 17.192 3.306 -6.733 1.00 93.94 82 GLY A CA 1
ATOM 588 C C . GLY A 1 82 ? 15.777 3.761 -7.082 1.00 93.94 82 GLY A C 1
ATOM 589 O O . GLY A 1 82 ? 15.581 4.418 -8.102 1.00 93.94 82 GLY A O 1
ATOM 590 N N . ILE A 1 83 ? 14.802 3.409 -6.249 1.00 95.31 83 ILE A N 1
ATOM 591 C CA . ILE A 1 83 ? 13.381 3.703 -6.444 1.00 95.31 83 ILE A CA 1
ATOM 592 C C . ILE A 1 83 ? 12.933 4.677 -5.358 1.00 95.31 83 ILE A C 1
ATOM 594 O O . ILE A 1 83 ? 13.316 4.549 -4.195 1.00 95.31 83 ILE A O 1
ATOM 598 N N . SER A 1 84 ? 12.124 5.661 -5.746 1.00 95.38 84 SER A N 1
ATOM 599 C CA . SER A 1 84 ? 11.426 6.543 -4.806 1.00 95.38 84 SER A CA 1
ATOM 600 C C . SER A 1 84 ? 9.936 6.215 -4.812 1.00 95.38 84 SER A C 1
ATOM 602 O O . SER A 1 84 ? 9.325 6.253 -5.876 1.00 95.38 84 SER A O 1
ATOM 604 N N . ALA A 1 85 ? 9.358 5.905 -3.656 1.00 96.31 85 ALA A N 1
ATOM 605 C CA . ALA A 1 85 ? 7.911 5.857 -3.454 1.00 96.31 85 ALA A CA 1
ATOM 606 C C . ALA A 1 85 ? 7.447 7.211 -2.909 1.00 96.31 85 ALA A C 1
ATOM 608 O O . ALA A 1 85 ? 8.073 7.729 -1.987 1.00 96.31 85 ALA A O 1
ATOM 609 N N . PHE A 1 86 ? 6.393 7.790 -3.474 1.00 95.12 86 PHE A N 1
ATOM 610 C CA . PHE A 1 86 ? 5.839 9.079 -3.050 1.00 95.12 86 PHE A CA 1
ATOM 611 C C . PHE A 1 86 ? 4.579 8.888 -2.223 1.00 95.12 86 PHE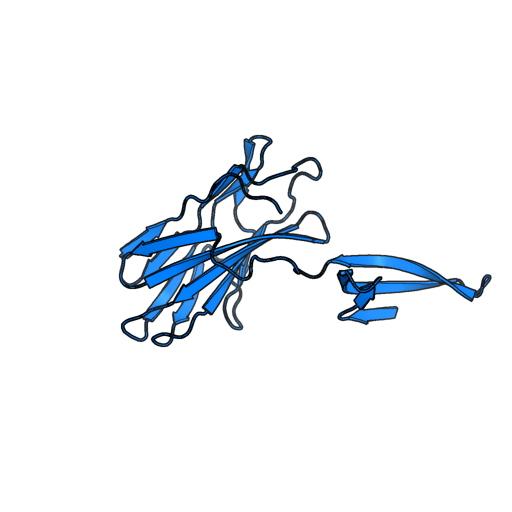 A C 1
ATOM 613 O O . PHE A 1 86 ? 3.889 7.882 -2.378 1.00 95.12 86 PHE A O 1
ATOM 620 N N . THR A 1 87 ? 4.259 9.873 -1.384 1.00 93.44 87 THR A N 1
ATOM 621 C CA . THR A 1 87 ? 2.977 9.913 -0.675 1.00 93.44 87 THR A CA 1
ATOM 622 C C . THR A 1 87 ? 1.835 9.719 -1.653 1.00 93.44 87 THR A C 1
ATOM 624 O O . THR A 1 87 ? 1.782 10.379 -2.693 1.00 93.44 87 THR A O 1
ATOM 627 N N . SER A 1 88 ? 0.934 8.814 -1.311 1.00 94.69 88 SER A N 1
ATOM 628 C CA . SER A 1 88 ? -0.149 8.392 -2.184 1.00 94.69 88 SER A CA 1
ATOM 629 C C . SER A 1 88 ? -1.485 8.918 -1.696 1.00 94.69 88 SER A C 1
ATOM 631 O O . SER A 1 88 ? -1.697 9.098 -0.495 1.00 94.69 88 SER A O 1
ATOM 633 N N . ASP A 1 89 ? -2.393 9.120 -2.644 1.00 96.12 89 ASP A N 1
ATOM 634 C CA . ASP A 1 89 ? -3.775 9.462 -2.344 1.00 96.12 89 ASP A CA 1
ATOM 635 C C . ASP A 1 89 ? -4.635 8.195 -2.244 1.00 96.12 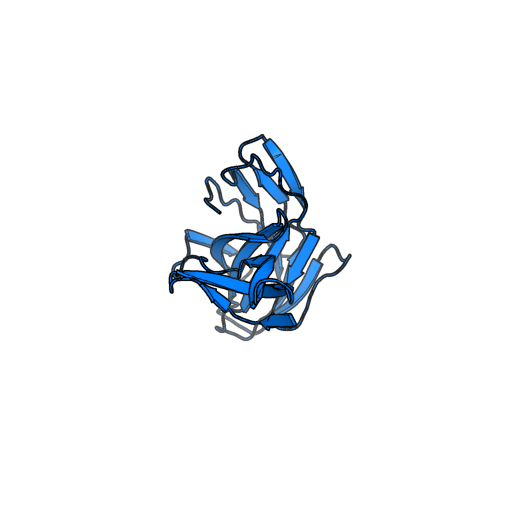89 ASP A C 1
ATOM 637 O O . ASP A 1 89 ? -4.510 7.255 -3.042 1.00 96.12 89 ASP A O 1
ATOM 641 N N . LEU A 1 90 ? -5.550 8.209 -1.282 1.00 97.00 90 LEU A N 1
ATOM 642 C CA . LEU A 1 90 ? -6.562 7.188 -1.060 1.00 97.00 90 LEU A CA 1
ATOM 643 C C . LEU A 1 90 ? -7.919 7.859 -0.859 1.00 97.00 90 LEU A C 1
ATOM 645 O O . LEU A 1 90 ? -8.030 8.875 -0.178 1.00 97.00 90 LEU A O 1
ATOM 649 N N . TYR A 1 91 ? -8.948 7.302 -1.483 1.00 97.88 91 TYR A N 1
ATOM 650 C CA . TYR A 1 91 ? -10.323 7.774 -1.384 1.00 97.88 91 TYR A CA 1
ATOM 651 C C . TYR A 1 91 ? -11.179 6.640 -0.846 1.00 97.88 91 TYR A C 1
ATOM 653 O O . TYR A 1 91 ? -11.161 5.537 -1.397 1.00 97.88 91 TYR A O 1
ATOM 661 N N . ASP A 1 92 ? -11.941 6.900 0.208 1.00 96.44 92 ASP A N 1
ATOM 662 C CA . ASP A 1 92 ? -12.906 5.932 0.722 1.00 96.44 92 ASP A CA 1
ATOM 663 C C . ASP A 1 92 ? -14.204 5.929 -0.109 1.00 96.44 92 ASP A C 1
ATOM 665 O O . ASP A 1 92 ? -14.355 6.653 -1.103 1.00 96.44 92 ASP A O 1
ATOM 669 N N . ASN A 1 93 ? -15.155 5.079 0.268 1.00 96.31 93 ASN A N 1
ATOM 670 C CA . ASN A 1 93 ? -16.481 5.015 -0.344 1.00 96.31 93 ASN A CA 1
ATOM 671 C C . ASN A 1 93 ? -17.414 6.176 0.044 1.00 96.31 93 ASN A C 1
ATOM 673 O O . ASN A 1 93 ? -18.496 6.300 -0.528 1.00 96.31 93 ASN A O 1
ATOM 677 N N . LEU A 1 94 ? -16.997 7.038 0.972 1.00 96.69 94 LEU A N 1
ATOM 678 C CA . LEU A 1 94 ? -17.692 8.258 1.388 1.00 96.69 94 LEU A CA 1
ATOM 679 C C . LEU A 1 94 ? -17.145 9.503 0.666 1.00 96.69 94 LEU A C 1
ATOM 681 O O . LEU A 1 94 ? -17.566 10.623 0.948 1.00 96.69 94 LEU A O 1
ATOM 685 N N . SER A 1 95 ? -16.254 9.310 -0.315 1.00 95.44 95 SER A N 1
ATOM 686 C CA . SER A 1 95 ? -15.564 10.363 -1.075 1.00 95.44 95 SER A CA 1
ATOM 687 C C . SER A 1 95 ? -14.601 11.221 -0.249 1.00 95.44 95 SER A C 1
ATOM 689 O O . SER A 1 95 ? -14.200 12.299 -0.698 1.00 95.44 95 SER A O 1
ATOM 691 N N . LYS A 1 96 ? -14.191 10.760 0.937 1.00 97.31 96 LYS A N 1
ATOM 692 C CA . LYS A 1 96 ? -13.158 11.424 1.728 1.00 97.31 96 LYS A CA 1
ATOM 693 C C . LYS A 1 96 ? -11.783 11.027 1.204 1.00 97.31 96 LYS A C 1
ATOM 695 O O . LYS A 1 96 ? -11.513 9.861 0.921 1.00 97.31 96 LYS A O 1
ATOM 700 N N . LYS A 1 97 ? -10.925 12.036 1.046 1.00 97.25 97 LYS A N 1
ATOM 701 C CA . LYS A 1 97 ? -9.545 11.890 0.585 1.00 97.25 97 LYS A CA 1
ATOM 702 C C . LYS A 1 97 ? -8.597 11.810 1.778 1.00 97.25 97 LYS A C 1
ATOM 704 O O . LYS A 1 97 ? -8.684 12.625 2.695 1.00 97.25 97 LYS A O 1
ATOM 709 N N . TYR A 1 98 ? -7.636 10.907 1.670 1.00 96.06 98 TYR A N 1
ATOM 710 C CA . TYR A 1 98 ? -6.527 10.706 2.586 1.00 96.06 98 TYR A CA 1
ATOM 711 C C . TYR A 1 98 ? -5.219 10.753 1.809 1.00 96.06 98 TYR A C 1
ATOM 713 O O . TYR A 1 98 ? -5.146 10.280 0.674 1.00 96.06 98 TYR A O 1
ATOM 721 N N . SER A 1 99 ? -4.187 11.305 2.431 1.00 95.25 99 SER A N 1
ATOM 722 C CA . SER A 1 99 ? -2.810 11.148 1.972 1.00 95.25 99 SER A CA 1
ATOM 723 C C . SER A 1 99 ? -2.103 10.213 2.941 1.00 95.25 99 SER A C 1
ATOM 725 O O . SER A 1 99 ? -2.380 10.261 4.137 1.00 95.25 99 SER A O 1
ATOM 727 N N . SER A 1 100 ? -1.229 9.346 2.433 1.00 94.31 100 SER A N 1
ATOM 728 C CA . SER A 1 100 ? -0.496 8.402 3.281 1.00 94.31 100 SER A CA 1
ATOM 729 C C . SER A 1 100 ? 0.293 9.150 4.360 1.00 94.31 100 SER A C 1
ATOM 731 O O . SER A 1 100 ? 1.106 10.015 4.022 1.00 94.31 100 SER A O 1
ATOM 733 N N . SER A 1 101 ? 0.082 8.789 5.623 1.00 92.75 101 SER A N 1
ATOM 734 C CA . SER A 1 101 ? 0.816 9.300 6.781 1.00 92.75 101 SER A CA 1
ATOM 735 C C . SER A 1 101 ? 2.285 8.899 6.736 1.00 92.75 101 SER A C 1
ATOM 737 O O . SER A 1 101 ? 3.164 9.705 7.033 1.00 92.75 101 SER A O 1
ATOM 739 N N . SER A 1 102 ? 2.557 7.655 6.337 1.00 93.50 102 SER A N 1
ATOM 740 C CA . SER A 1 102 ? 3.912 7.156 6.149 1.00 93.50 102 SER A CA 1
ATOM 741 C C . SER A 1 102 ? 3.976 6.068 5.080 1.00 93.50 102 SER A C 1
ATOM 743 O O . SER A 1 102 ? 2.974 5.477 4.664 1.00 93.50 102 SER A O 1
ATOM 745 N N . ILE A 1 103 ? 5.191 5.839 4.595 1.00 95.00 103 ILE A N 1
ATOM 746 C CA . ILE A 1 103 ? 5.537 4.775 3.662 1.00 95.00 103 ILE A CA 1
ATOM 747 C C . ILE A 1 103 ? 6.643 3.965 4.314 1.00 95.00 103 ILE A C 1
ATOM 749 O O . ILE A 1 103 ? 7.621 4.549 4.785 1.00 95.00 103 ILE A O 1
ATOM 753 N N . THR A 1 104 ? 6.528 2.640 4.297 1.00 94.50 104 THR A N 1
ATOM 754 C CA . THR A 1 104 ? 7.599 1.744 4.744 1.00 94.50 104 THR A CA 1
ATOM 755 C C . THR A 1 104 ? 8.054 0.838 3.614 1.00 94.50 104 THR A C 1
ATOM 757 O O . THR A 1 104 ? 7.255 0.389 2.792 1.00 94.50 104 THR A O 1
ATOM 760 N N . ALA A 1 105 ? 9.360 0.597 3.550 1.00 94.62 105 ALA A N 1
ATOM 761 C CA . ALA A 1 105 ? 9.972 -0.361 2.641 1.00 94.62 105 ALA A CA 1
ATOM 762 C C . ALA A 1 105 ? 11.296 -0.836 3.233 1.00 94.62 105 ALA A C 1
ATOM 764 O O . ALA A 1 105 ? 12.105 -0.011 3.664 1.00 94.62 105 ALA A O 1
ATOM 765 N N . LEU A 1 106 ? 11.543 -2.149 3.198 1.00 90.62 106 LEU A N 1
ATOM 766 C CA . LEU A 1 106 ? 12.693 -2.766 3.870 1.00 90.62 106 LEU A CA 1
ATOM 767 C C . LEU A 1 106 ? 12.704 -2.399 5.371 1.00 90.62 106 LEU A C 1
ATOM 769 O O . LEU A 1 106 ? 11.743 -2.679 6.078 1.00 90.62 106 LEU A O 1
ATOM 773 N N . ASP A 1 107 ? 13.777 -1.767 5.836 1.00 87.12 107 ASP A N 1
ATOM 774 C CA . ASP A 1 107 ? 14.016 -1.259 7.187 1.00 87.12 107 ASP A CA 1
ATOM 775 C C . ASP A 1 107 ? 13.845 0.269 7.289 1.00 87.12 107 ASP A C 1
ATOM 777 O O . ASP A 1 107 ? 14.303 0.890 8.248 1.00 87.12 107 ASP A O 1
ATOM 781 N N . LYS A 1 108 ? 13.212 0.894 6.287 1.00 87.06 108 LYS A N 1
ATOM 782 C CA . LYS A 1 108 ? 13.070 2.350 6.193 1.00 87.06 108 LYS A CA 1
ATOM 783 C C . LYS A 1 108 ? 11.619 2.801 6.274 1.00 87.06 108 LYS A C 1
ATOM 785 O O . LYS A 1 108 ? 10.716 2.138 5.767 1.00 87.06 108 LYS A O 1
ATOM 790 N N . GLU A 1 109 ? 11.442 4.006 6.802 1.00 91.06 109 GLU A N 1
ATOM 791 C CA . GLU A 1 109 ? 10.167 4.713 6.893 1.00 91.06 109 GLU A CA 1
ATOM 792 C C . GLU A 1 109 ? 10.329 6.163 6.410 1.00 91.06 109 GLU A C 1
ATOM 794 O O . GLU A 1 109 ? 11.371 6.784 6.631 1.00 91.06 109 GLU A O 1
ATOM 799 N N . SER A 1 110 ? 9.322 6.708 5.719 1.00 86.25 110 SER A N 1
ATOM 800 C CA . SER A 1 110 ? 9.369 8.083 5.196 1.00 86.25 110 SER A CA 1
ATOM 801 C C . SER A 1 110 ? 9.298 9.152 6.291 1.00 86.25 110 SER A C 1
ATOM 803 O O . SER A 1 110 ? 9.775 10.268 6.081 1.00 86.25 110 SER A O 1
ATOM 805 N N . GLY A 1 111 ? 8.697 8.850 7.448 1.00 74.88 111 GLY A N 1
ATOM 806 C CA . GLY A 1 111 ? 8.344 9.854 8.453 1.00 74.88 111 GLY A CA 1
ATOM 807 C C . GLY A 1 111 ? 7.554 11.006 7.817 1.00 74.88 111 GLY A C 1
ATOM 808 O O . GLY A 1 111 ? 6.700 10.777 6.967 1.00 74.88 111 GLY A O 1
ATOM 809 N N . PHE A 1 112 ? 7.911 12.253 8.148 1.00 66.25 112 PHE A N 1
ATOM 810 C CA . PHE A 1 112 ? 7.302 13.468 7.577 1.00 66.25 112 PHE A CA 1
ATOM 811 C C . PHE A 1 112 ? 7.745 13.802 6.134 1.00 66.25 112 PHE A C 1
ATOM 813 O O . PHE A 1 112 ? 7.396 14.862 5.613 1.00 66.25 112 PHE A O 1
ATOM 820 N N . SER A 1 113 ? 8.561 12.959 5.491 1.00 78.81 113 SER A N 1
ATOM 821 C CA . SER A 1 113 ? 8.978 13.155 4.099 1.00 78.81 113 SER A CA 1
ATOM 822 C C . SER A 1 113 ? 7.856 12.785 3.129 1.00 78.81 113 SER A C 1
ATOM 824 O O . SER A 1 113 ? 7.176 11.779 3.304 1.00 78.81 113 SER A O 1
ATOM 826 N N . VAL A 1 114 ? 7.739 13.536 2.031 1.00 86.88 114 VAL A N 1
ATOM 827 C CA . VAL A 1 114 ? 6.800 13.241 0.929 1.00 86.88 114 VAL A CA 1
ATOM 828 C C . VAL A 1 114 ? 7.207 12.027 0.082 1.00 86.88 114 VAL A C 1
ATOM 830 O O . VAL A 1 114 ? 6.487 11.640 -0.837 1.00 86.88 114 VAL A O 1
ATOM 833 N N . LEU A 1 115 ? 8.384 11.450 0.342 1.00 91.50 115 LEU A N 1
ATOM 834 C CA . LEU A 1 115 ? 8.885 10.278 -0.367 1.00 91.50 115 LEU A CA 1
ATOM 835 C C . LEU A 1 115 ? 9.789 9.399 0.504 1.00 91.50 115 LEU A C 1
ATOM 837 O O . LEU A 1 115 ? 10.450 9.884 1.427 1.00 91.50 115 LEU A O 1
ATOM 841 N N . LEU A 1 116 ? 9.876 8.122 0.132 1.00 94.88 116 LEU A N 1
ATOM 842 C CA . LEU A 1 116 ? 10.805 7.124 0.653 1.00 94.88 116 LEU A CA 1
ATOM 843 C C . LEU A 1 116 ? 11.724 6.619 -0.462 1.00 94.88 116 LEU A C 1
ATOM 845 O O . LEU A 1 116 ? 11.243 6.196 -1.512 1.00 94.88 116 LEU A O 1
ATOM 849 N N . GLN A 1 117 ? 13.039 6.601 -0.223 1.00 94.31 117 GLN A N 1
ATOM 850 C CA . GLN A 1 117 ? 14.021 6.063 -1.172 1.00 94.31 117 GLN A CA 1
ATOM 851 C C . GLN A 1 117 ? 14.604 4.728 -0.709 1.00 94.31 117 GLN A C 1
ATOM 853 O O . GLN A 1 117 ? 15.161 4.605 0.390 1.00 94.31 117 GLN A O 1
ATOM 858 N N . PHE A 1 118 ? 14.569 3.739 -1.594 1.00 94.44 118 PHE A N 1
ATOM 859 C CA . PHE A 1 118 ? 15.132 2.414 -1.360 1.00 94.44 118 PHE A CA 1
ATOM 860 C C . PHE A 1 118 ? 15.819 1.875 -2.616 1.00 94.44 118 PHE A C 1
ATOM 862 O O . PHE A 1 118 ? 15.604 2.359 -3.727 1.00 94.44 118 PHE A O 1
ATOM 869 N N . VAL A 1 119 ? 16.689 0.885 -2.428 1.00 93.75 119 VAL A N 1
ATOM 870 C CA . VAL A 1 119 ? 17.378 0.204 -3.527 1.00 93.75 119 VAL A CA 1
ATOM 871 C C . VAL A 1 119 ? 16.711 -1.147 -3.730 1.00 93.75 119 VAL A C 1
ATOM 873 O O . VAL A 1 119 ? 16.687 -1.968 -2.817 1.00 93.75 119 VAL A O 1
ATOM 876 N N . ALA A 1 120 ? 16.168 -1.369 -4.923 1.00 93.44 120 ALA A N 1
ATOM 877 C CA . ALA A 1 120 ? 15.704 -2.673 -5.360 1.00 93.44 120 ALA A CA 1
ATOM 878 C C . ALA A 1 120 ? 16.861 -3.453 -5.973 1.00 93.44 120 ALA A C 1
ATOM 880 O O . ALA A 1 120 ? 17.486 -2.978 -6.921 1.00 93.44 120 ALA A O 1
ATOM 881 N N . ILE A 1 121 ? 17.114 -4.647 -5.440 1.00 94.50 121 ILE A N 1
ATOM 882 C CA . ILE A 1 121 ? 18.020 -5.624 -6.044 1.00 94.50 121 ILE A CA 1
ATOM 883 C C . ILE A 1 121 ? 17.280 -6.348 -7.165 1.00 94.50 121 ILE A C 1
ATOM 885 O O . ILE A 1 121 ? 16.088 -6.652 -7.041 1.00 94.50 121 ILE A O 1
ATOM 889 N N . GLN A 1 122 ? 17.979 -6.613 -8.265 1.00 95.75 122 GLN A N 1
ATOM 890 C CA . GLN A 1 122 ? 17.403 -7.219 -9.454 1.00 95.75 122 GLN A CA 1
ATOM 891 C C . GLN A 1 122 ? 16.592 -8.481 -9.124 1.00 95.75 122 GLN A C 1
ATOM 893 O O . GLN A 1 122 ? 17.100 -9.443 -8.555 1.00 95.75 122 GLN A O 1
ATOM 898 N N . GLY A 1 123 ? 15.325 -8.488 -9.543 1.00 92.56 123 GLY A N 1
ATOM 899 C CA . GLY A 1 123 ? 14.442 -9.652 -9.448 1.00 92.56 123 GLY A CA 1
ATOM 900 C C . GLY A 1 123 ? 13.915 -9.972 -8.046 1.00 92.56 123 GLY A C 1
ATOM 901 O O . GLY A 1 123 ? 13.078 -10.863 -7.932 1.00 92.56 123 GLY A O 1
ATOM 902 N N . ILE A 1 124 ? 14.336 -9.249 -7.002 1.00 95.81 124 ILE A N 1
ATOM 903 C CA . ILE A 1 124 ? 13.858 -9.447 -5.629 1.00 95.81 124 ILE A CA 1
ATOM 904 C C . ILE A 1 124 ? 12.680 -8.496 -5.364 1.00 95.81 124 ILE A C 1
ATOM 906 O O . ILE A 1 124 ? 12.870 -7.278 -5.409 1.00 95.81 124 ILE A O 1
ATOM 910 N N . PRO A 1 125 ? 11.462 -9.005 -5.095 1.00 96.06 125 PRO A N 1
ATOM 911 C CA . PRO A 1 125 ? 10.336 -8.156 -4.723 1.00 96.06 125 PRO A CA 1
ATOM 912 C C . PRO A 1 125 ? 10.550 -7.519 -3.347 1.00 96.06 125 PRO A C 1
ATOM 914 O O . PRO A 1 125 ? 10.900 -8.204 -2.387 1.00 96.06 125 PRO A O 1
ATOM 917 N N . ILE A 1 126 ? 10.282 -6.222 -3.250 1.00 96.56 126 ILE A N 1
ATOM 918 C CA . ILE A 1 126 ? 10.306 -5.449 -2.008 1.00 96.56 126 ILE A CA 1
ATOM 919 C C . ILE A 1 126 ? 8.879 -5.076 -1.639 1.00 96.56 126 ILE A C 1
ATOM 921 O O . ILE A 1 126 ? 8.147 -4.521 -2.460 1.00 96.56 126 ILE A O 1
ATOM 925 N N . GLU A 1 127 ? 8.497 -5.360 -0.400 1.00 96.44 127 GLU A N 1
ATOM 926 C CA . GLU A 1 127 ? 7.237 -4.885 0.161 1.00 96.44 127 GLU A CA 1
ATOM 927 C C . GLU A 1 127 ? 7.327 -3.386 0.435 1.00 96.44 127 GLU A C 1
ATOM 929 O O . GLU A 1 127 ? 8.232 -2.924 1.130 1.00 96.44 127 GLU A O 1
ATOM 934 N N . VAL A 1 128 ? 6.385 -2.640 -0.135 1.00 96.62 128 VAL A N 1
ATOM 935 C CA . VAL A 1 128 ? 6.195 -1.216 0.117 1.00 96.62 128 VAL A CA 1
ATOM 936 C C . VAL A 1 128 ? 4.779 -1.025 0.634 1.00 96.62 128 VAL A C 1
ATOM 938 O O . VAL A 1 128 ? 3.809 -1.301 -0.082 1.00 96.62 128 VAL A O 1
ATOM 941 N N . LYS A 1 129 ? 4.670 -0.576 1.883 1.00 95.25 129 LYS A N 1
ATOM 942 C CA . LYS A 1 129 ? 3.397 -0.340 2.562 1.00 95.25 129 LYS A CA 1
ATOM 943 C C . LYS A 1 129 ? 3.124 1.154 2.648 1.00 95.25 129 LYS A C 1
ATOM 945 O O . LYS A 1 129 ? 4.007 1.922 3.019 1.00 95.25 129 LYS A O 1
ATOM 950 N N . PHE A 1 130 ? 1.896 1.537 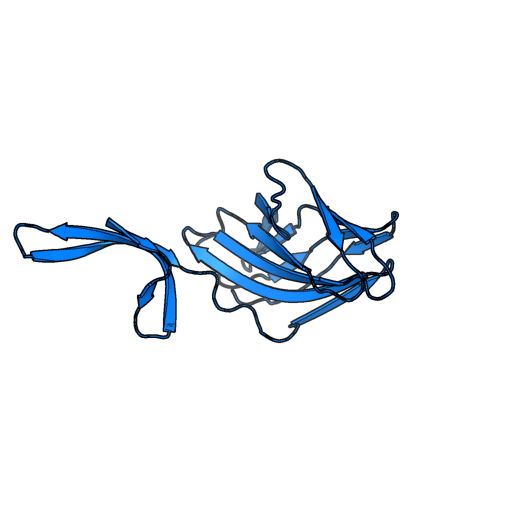2.331 1.00 95.31 130 PHE A N 1
ATOM 951 C CA . PHE A 1 130 ? 1.381 2.894 2.484 1.00 95.31 130 PHE A CA 1
ATOM 952 C C . PHE A 1 130 ? 0.393 2.895 3.639 1.00 95.31 130 PHE A C 1
ATOM 954 O O . PHE A 1 130 ? -0.588 2.155 3.589 1.00 95.31 130 PHE A O 1
ATOM 961 N N . ILE A 1 131 ? 0.668 3.695 4.661 1.00 93.44 131 ILE A N 1
ATOM 962 C CA . ILE A 1 131 ? -0.104 3.736 5.902 1.00 93.44 131 ILE A CA 1
ATOM 963 C C . ILE A 1 131 ? -0.929 5.020 5.911 1.00 93.44 131 ILE A C 1
ATOM 965 O O . ILE A 1 131 ? -0.416 6.087 5.572 1.00 93.44 131 ILE A O 1
ATOM 969 N N . TYR A 1 132 ? -2.203 4.915 6.274 1.00 94.25 132 TYR A N 1
ATOM 970 C CA . TYR A 1 132 ? -3.157 6.019 6.325 1.00 94.25 132 TYR A CA 1
ATOM 971 C C . TYR A 1 132 ? -3.853 6.032 7.675 1.00 94.25 132 TYR A C 1
ATOM 973 O O . TYR A 1 132 ? -4.505 5.051 8.023 1.00 94.25 132 TYR A O 1
ATOM 981 N N . ASP A 1 133 ? -3.753 7.144 8.394 1.00 91.75 133 ASP A N 1
ATOM 982 C CA . ASP A 1 133 ? -4.412 7.321 9.687 1.00 91.75 133 ASP A CA 1
ATOM 983 C C . ASP A 1 133 ? -5.761 8.042 9.557 1.00 91.75 133 ASP A C 1
ATOM 985 O O . ASP A 1 133 ? -6.101 8.606 8.512 1.00 91.75 133 ASP A O 1
ATOM 989 N N . ASP A 1 134 ? -6.522 8.040 10.654 1.00 91.44 134 ASP A N 1
ATOM 990 C CA . ASP A 1 134 ? -7.771 8.791 10.817 1.00 91.44 134 ASP A CA 1
ATOM 991 C C . ASP A 1 134 ? -8.833 8.499 9.739 1.00 91.44 134 ASP A C 1
ATOM 993 O O . ASP A 1 134 ? -9.655 9.359 9.375 1.00 91.44 134 ASP A O 1
ATOM 997 N N . ILE A 1 135 ? -8.844 7.258 9.238 1.00 93.06 135 ILE A N 1
ATOM 998 C CA . ILE A 1 135 ? -9.875 6.782 8.320 1.00 93.06 135 ILE A CA 1
ATOM 999 C C . ILE A 1 135 ? -11.238 6.895 9.001 1.00 93.06 135 ILE A C 1
ATOM 1001 O O . ILE A 1 135 ? -11.391 6.644 10.198 1.00 93.06 135 ILE A O 1
ATOM 1005 N N . ASP A 1 136 ? -12.249 7.316 8.240 1.00 92.75 136 ASP A N 1
ATOM 1006 C CA . ASP A 1 136 ? -13.591 7.447 8.779 1.00 92.75 136 ASP A CA 1
ATOM 1007 C C . ASP A 1 136 ? -14.051 6.065 9.255 1.00 92.75 136 ASP A C 1
ATOM 1009 O O . ASP A 1 136 ? -14.029 5.111 8.474 1.00 92.75 136 ASP A O 1
ATOM 1013 N N . PRO A 1 137 ? -14.456 5.908 10.525 1.00 88.38 137 PRO A N 1
ATOM 1014 C CA . PRO A 1 137 ? -14.827 4.600 11.038 1.00 88.38 137 PRO A CA 1
ATOM 1015 C C . PRO A 1 137 ? -16.043 4.001 10.320 1.00 88.38 137 PRO A C 1
ATOM 1017 O O . PRO A 1 137 ? -16.223 2.786 10.391 1.00 88.38 137 PRO A O 1
ATOM 1020 N N . SER A 1 138 ? -16.848 4.829 9.643 1.00 91.38 138 SER A N 1
ATOM 1021 C CA . SER A 1 138 ? -17.987 4.412 8.823 1.00 91.38 138 SER A CA 1
ATOM 1022 C C . SER A 1 138 ? -17.626 4.057 7.375 1.00 91.38 138 SER A C 1
ATOM 1024 O O . SER A 1 138 ? -18.478 3.526 6.660 1.00 91.38 138 SER A O 1
ATOM 1026 N N . ALA A 1 139 ? -16.380 4.288 6.943 1.00 92.69 139 ALA A N 1
ATOM 1027 C CA . ALA A 1 139 ? -15.891 3.793 5.664 1.00 92.69 139 ALA A CA 1
ATOM 1028 C C . ALA A 1 139 ? -15.876 2.258 5.662 1.00 92.69 139 ALA A C 1
ATOM 1030 O O . ALA A 1 139 ? -15.412 1.618 6.609 1.00 92.69 139 ALA A O 1
ATOM 1031 N N . SER A 1 140 ? -16.383 1.672 4.579 1.00 90.44 140 SER A N 1
ATOM 1032 C CA . SER A 1 140 ? -16.521 0.217 4.426 1.00 90.44 140 SER A CA 1
ATOM 1033 C C . SER A 1 140 ? -15.766 -0.351 3.227 1.00 90.44 140 SER A C 1
ATOM 1035 O O . SER A 1 140 ? -15.711 -1.564 3.066 1.00 90.44 140 SER A O 1
ATOM 1037 N N . SER A 1 141 ? -15.229 0.507 2.358 1.00 93.62 141 SER A N 1
ATOM 1038 C CA . SER A 1 141 ? -14.357 0.123 1.242 1.00 93.62 141 SER A CA 1
ATOM 1039 C C . SER A 1 141 ? -13.554 1.328 0.753 1.00 93.62 141 SER A C 1
ATOM 1041 O O . SER A 1 141 ? -13.926 2.483 0.981 1.00 93.62 141 SER A O 1
ATOM 1043 N N . ILE A 1 142 ? -12.425 1.064 0.101 1.00 96.25 142 ILE A N 1
ATOM 1044 C CA . ILE A 1 142 ? -11.627 2.080 -0.573 1.00 96.25 142 ILE A CA 1
ATOM 1045 C C . ILE A 1 142 ? -12.095 2.168 -2.019 1.00 96.25 142 ILE A C 1
ATOM 1047 O O . ILE A 1 142 ? -12.004 1.217 -2.799 1.00 96.25 142 ILE A O 1
ATOM 1051 N N . SER A 1 143 ? -12.593 3.342 -2.400 1.00 97.12 143 SER A N 1
ATOM 1052 C CA . SER A 1 143 ? -13.027 3.591 -3.769 1.00 97.12 143 SER A CA 1
ATOM 1053 C C . SER A 1 143 ? -11.833 3.684 -4.712 1.00 97.12 143 SER A C 1
ATOM 1055 O O . SER A 1 143 ? -11.920 3.241 -5.862 1.00 97.12 143 SER A O 1
ATOM 1057 N N . THR A 1 144 ? -10.710 4.260 -4.266 1.00 97.44 144 THR A N 1
ATOM 1058 C CA . THR A 1 144 ? -9.508 4.431 -5.090 1.00 97.44 144 THR A CA 1
ATOM 1059 C C . THR A 1 144 ? -8.224 4.533 -4.258 1.00 97.44 144 THR A C 1
ATOM 1061 O O . THR A 1 144 ? -8.179 5.275 -3.286 1.00 97.44 144 THR A O 1
ATOM 1064 N N . PHE A 1 145 ? -7.163 3.850 -4.693 1.00 97.69 145 PHE A N 1
ATOM 1065 C CA . PHE A 1 145 ? -5.792 3.952 -4.181 1.00 97.69 145 PHE A CA 1
ATOM 1066 C C . PHE A 1 145 ? -4.819 4.275 -5.328 1.00 97.69 145 PHE A C 1
ATOM 1068 O O . PHE A 1 145 ? -4.786 3.572 -6.345 1.00 97.69 145 PHE A O 1
ATOM 1075 N N . GLN A 1 146 ? -4.032 5.345 -5.171 1.00 97.19 146 GLN A N 1
ATOM 1076 C CA . GLN A 1 146 ? -3.165 5.904 -6.216 1.00 97.19 146 GLN A CA 1
ATOM 1077 C C . GLN A 1 146 ? -1.700 5.978 -5.765 1.00 97.19 146 GLN A C 1
ATOM 1079 O O . GLN A 1 146 ? -1.207 7.064 -5.453 1.00 97.19 146 GLN A O 1
ATOM 1084 N N . PRO A 1 147 ? -0.981 4.840 -5.708 1.00 96.75 147 PRO A N 1
ATOM 1085 C CA . PRO A 1 147 ? 0.439 4.848 -5.385 1.00 96.75 147 PRO A CA 1
ATOM 1086 C C . PRO A 1 147 ? 1.271 5.433 -6.524 1.00 96.75 147 PRO A C 1
ATOM 1088 O O . PRO A 1 147 ? 0.948 5.263 -7.701 1.00 96.75 147 PRO A O 1
ATOM 1091 N N . GLU A 1 148 ? 2.384 6.067 -6.172 1.00 95.44 148 GLU A N 1
ATOM 1092 C CA . GLU A 1 148 ? 3.311 6.673 -7.121 1.00 95.44 148 GLU A CA 1
ATOM 1093 C C . GLU A 1 148 ? 4.749 6.242 -6.833 1.00 95.44 148 GLU A C 1
ATOM 1095 O O . GLU A 1 148 ? 5.237 6.330 -5.705 1.00 95.44 148 GLU A O 1
ATOM 1100 N N . PHE A 1 149 ? 5.436 5.797 -7.884 1.00 95.69 149 PHE A N 1
ATOM 1101 C CA . PHE A 1 149 ? 6.839 5.411 -7.842 1.00 95.69 149 PHE A CA 1
ATOM 1102 C C . PHE A 1 149 ? 7.621 6.114 -8.944 1.00 95.69 149 PHE A C 1
ATOM 1104 O O . PHE A 1 149 ? 7.132 6.281 -10.061 1.00 95.69 149 PHE A O 1
ATOM 1111 N N . VAL A 1 150 ? 8.870 6.474 -8.655 1.00 93.62 150 VAL A N 1
ATOM 1112 C CA . VAL A 1 150 ? 9.784 7.081 -9.625 1.00 93.62 150 VAL A CA 1
ATOM 1113 C C . VAL A 1 150 ? 11.085 6.293 -9.697 1.00 93.62 150 VAL A C 1
ATOM 1115 O O . VAL A 1 150 ? 11.728 6.030 -8.678 1.00 93.62 150 VAL A O 1
ATOM 1118 N N . LEU A 1 151 ? 11.495 5.974 -10.926 1.00 89.94 151 LEU A N 1
ATOM 1119 C CA . LEU A 1 151 ? 12.813 5.435 -11.259 1.00 89.94 151 LEU A CA 1
ATOM 1120 C C . LEU A 1 151 ? 13.389 6.209 -12.451 1.00 89.94 151 LEU A C 1
ATOM 1122 O O . LEU A 1 151 ? 12.785 6.242 -13.519 1.00 89.94 151 LEU A O 1
ATOM 1126 N N . ASN A 1 152 ? 14.575 6.810 -12.297 1.00 82.12 152 ASN A N 1
ATOM 1127 C CA . ASN A 1 152 ? 15.277 7.544 -13.367 1.00 82.12 152 ASN A CA 1
ATOM 1128 C C . ASN A 1 152 ? 14.408 8.611 -14.073 1.00 82.12 152 ASN A C 1
ATOM 1130 O O . ASN A 1 152 ? 14.482 8.773 -15.288 1.00 82.12 152 ASN A O 1
ATOM 1134 N N . GLY A 1 153 ? 13.543 9.303 -13.323 1.00 76.81 153 GLY A N 1
ATOM 1135 C CA . GLY A 1 153 ? 12.613 10.305 -13.861 1.00 76.81 153 GLY A CA 1
ATOM 1136 C C . GLY A 1 153 ? 11.363 9.733 -14.542 1.00 76.81 153 GLY A C 1
ATOM 1137 O O . GLY A 1 153 ? 10.451 10.494 -14.855 1.00 76.81 153 GLY A O 1
ATOM 1138 N N . ALA A 1 154 ? 11.272 8.412 -14.734 1.00 86.19 154 ALA A N 1
ATOM 1139 C CA . ALA A 1 154 ? 10.049 7.759 -15.181 1.00 86.19 154 ALA A CA 1
ATOM 1140 C C . ALA A 1 154 ? 9.096 7.574 -13.998 1.00 86.19 154 ALA A C 1
ATOM 1142 O O . ALA A 1 154 ? 9.483 7.045 -12.955 1.00 86.19 154 ALA A O 1
ATOM 1143 N N . ASN A 1 155 ? 7.854 8.006 -14.187 1.00 89.56 155 ASN A N 1
ATOM 1144 C CA . ASN A 1 155 ? 6.810 7.957 -13.179 1.00 89.56 155 ASN A CA 1
ATOM 1145 C C . ASN A 1 155 ? 5.878 6.767 -13.434 1.00 89.56 155 ASN A C 1
ATOM 1147 O O . ASN A 1 155 ? 5.417 6.564 -14.559 1.00 89.56 155 ASN A O 1
ATOM 1151 N N . VAL A 1 156 ? 5.606 5.989 -12.393 1.00 91.62 156 VAL A N 1
ATOM 1152 C CA . VAL A 1 156 ? 4.657 4.879 -12.400 1.00 91.62 156 VAL A CA 1
ATOM 1153 C C . VAL A 1 156 ? 3.566 5.226 -11.398 1.00 91.62 156 VAL A C 1
ATOM 1155 O O . VAL A 1 156 ? 3.786 5.141 -10.190 1.00 91.62 156 VAL A O 1
ATOM 1158 N N . LYS A 1 157 ? 2.391 5.618 -11.900 1.00 92.44 157 LYS A N 1
ATOM 1159 C CA . LYS A 1 157 ? 1.211 5.905 -11.073 1.00 92.44 157 LYS A CA 1
ATOM 1160 C C . LYS A 1 157 ? 0.187 4.788 -11.187 1.00 92.44 157 LYS A C 1
ATOM 1162 O O . LYS A 1 157 ? -0.163 4.372 -12.292 1.00 92.44 157 LYS A O 1
ATOM 1167 N N . GLY A 1 158 ? -0.285 4.320 -10.041 1.00 92.12 158 GLY A N 1
ATOM 1168 C CA . GLY A 1 158 ? -1.370 3.359 -9.926 1.00 92.12 158 GLY A CA 1
ATOM 1169 C C . GLY A 1 158 ? -2.728 4.044 -9.844 1.00 92.12 158 GLY A C 1
ATOM 1170 O O . GLY A 1 158 ? -2.841 5.219 -9.502 1.00 92.12 158 GLY A O 1
ATOM 1171 N N . ASN A 1 159 ? -3.773 3.285 -10.156 1.00 96.19 159 ASN A N 1
ATOM 1172 C CA . ASN A 1 159 ? -5.156 3.678 -9.917 1.00 96.19 159 ASN A CA 1
ATOM 1173 C C . ASN A 1 159 ? -5.984 2.418 -9.655 1.00 96.19 159 ASN A C 1
ATOM 1175 O O . ASN A 1 159 ? -6.701 1.933 -10.533 1.00 96.19 159 ASN A O 1
ATOM 1179 N N . PHE A 1 160 ? -5.811 1.846 -8.468 1.00 96.69 160 PHE A N 1
ATOM 1180 C CA . PHE A 1 160 ? -6.539 0.661 -8.026 1.00 96.69 160 PHE A CA 1
ATOM 1181 C C . PHE A 1 160 ? -7.885 1.099 -7.452 1.00 96.69 160 PHE A C 1
ATOM 1183 O O . PHE A 1 160 ? -7.956 2.126 -6.783 1.00 96.69 160 PHE A O 1
ATOM 1190 N N . ARG A 1 161 ? -8.964 0.370 -7.745 1.00 96.62 161 ARG A N 1
ATOM 1191 C CA . ARG A 1 161 ? -10.339 0.776 -7.414 1.00 96.62 161 ARG A CA 1
ATOM 1192 C C . ARG A 1 161 ? -11.115 -0.372 -6.794 1.00 96.62 161 ARG A C 1
ATOM 1194 O O . ARG A 1 161 ? -10.796 -1.520 -7.083 1.00 96.62 161 ARG A O 1
ATOM 1201 N N . ASN A 1 162 ? -12.165 -0.032 -6.045 1.00 94.12 162 ASN A N 1
ATOM 1202 C CA . ASN A 1 162 ? -13.095 -0.981 -5.423 1.00 94.12 162 ASN A CA 1
ATOM 1203 C C . ASN A 1 162 ? -12.350 -2.021 -4.568 1.00 94.12 162 ASN A C 1
ATOM 1205 O O . ASN A 1 162 ? -12.311 -3.202 -4.903 1.00 94.12 162 ASN A O 1
ATOM 1209 N N . ILE A 1 163 ? -11.685 -1.540 -3.521 1.00 94.06 163 ILE A N 1
ATOM 1210 C CA . ILE A 1 163 ? -10.788 -2.325 -2.675 1.00 94.06 163 ILE A CA 1
ATOM 1211 C C . ILE A 1 163 ? -11.463 -2.539 -1.321 1.00 94.06 163 ILE A C 1
ATOM 1213 O O . ILE A 1 163 ? -11.782 -1.573 -0.625 1.00 94.06 163 ILE A O 1
ATOM 1217 N N . ASP A 1 164 ? -11.633 -3.799 -0.944 1.00 90.56 164 ASP A N 1
ATOM 1218 C CA . ASP A 1 164 ? -12.050 -4.186 0.404 1.00 90.56 164 ASP A CA 1
ATOM 1219 C C . ASP A 1 164 ? -10.845 -4.118 1.363 1.00 90.56 164 ASP A C 1
ATOM 1221 O O . ASP A 1 164 ? -9.709 -4.345 0.929 1.00 90.56 164 ASP A O 1
ATOM 1225 N N . PHE A 1 165 ? -11.075 -3.765 2.634 1.00 82.88 165 PHE A N 1
ATOM 1226 C CA . PHE A 1 165 ? -10.025 -3.587 3.647 1.00 82.88 165 PHE A CA 1
ATOM 1227 C C . PHE A 1 165 ? -10.491 -3.915 5.071 1.00 82.88 165 PHE A C 1
ATOM 1229 O O . PHE A 1 165 ? -11.715 -3.854 5.328 1.00 82.88 165 PHE A O 1
#

Sequence (165 aa):
MVIPDVSVDGTTNYESVTLQLNLATGAFSILDATPKDTSFSPTALGTMSAGGIKVDFHGCARSGHNQITCLTKVVSPNKDAGISAFTSDLYDNLSKKYSSSSITALDKESGFSVLLQFVAIQGIPIEVKFIYDDIDPSASSISTFQPEFVLNGANVKGNFRNIDF

Radius of gyration: 17.95 Å; chains: 1; bounding box: 38×33×59 Å

Foldseek 3Di:
DKDAFDDDPNPWTFRIWDWDQDPVVRDIDTPDTWTDPPDFAPAFPDWWDDPQKIKGWRFWDDTPQQKIKTKIWIARAPAKFKKKKFWKWWAFPVRDIWTFCWKDKDPDIQHPHRIDIDIHGHPDIIIIMGMTHDHDPPGFWIQWIWIWMDTPNDIIIDTDGGTGD